Protein AF-A0A7S3AT05-F1 (afdb_monomer)

Mean predicted aligned error: 13.37 Å

Secondary structure (DSSP, 8-state):
---EEEE-GGGB--GGGGGGSSS-B-TTT-TTHHHHHHHHHTTT-EEEEEE-PPPSGGGTSS--TTSHHHHHHHHHHHHHHHHHT--EEEE-STTTTPPPPTT-----TT-EETTEEHHHHHHHHHHHHHHHHHHHHHHHHHHHHHTS-----------------PPPPPP--

Structure (mmCIF, N/CA/C/O backbone):
data_AF-A0A7S3AT05-F1
#
_entry.id   AF-A0A7S3AT05-F1
#
loop_
_atom_site.group_PDB
_atom_site.id
_atom_site.type_symbol
_atom_site.label_atom_id
_atom_site.label_alt_id
_atom_site.label_comp_id
_atom_site.label_asym_id
_atom_site.label_entity_id
_atom_site.label_seq_id
_atom_site.pdbx_PDB_ins_code
_atom_site.Cartn_x
_atom_site.Cartn_y
_atom_site.Cartn_z
_atom_site.occupancy
_atom_site.B_iso_or_equiv
_atom_site.auth_seq_id
_atom_site.auth_comp_id
_atom_site.auth_asym_id
_atom_site.auth_atom_id
_atom_site.pdbx_PDB_model_num
ATOM 1 N N . PRO A 1 1 ? -22.554 -8.452 13.315 1.00 82.62 1 PRO A N 1
ATOM 2 C CA . PRO A 1 1 ? -21.608 -7.548 14.010 1.00 82.62 1 PRO A CA 1
ATOM 3 C C . PRO A 1 1 ? -20.578 -7.074 12.988 1.00 82.62 1 PRO A C 1
ATOM 5 O O . PRO A 1 1 ? -20.297 -7.833 12.065 1.00 82.62 1 PRO A O 1
ATOM 8 N N . LEU A 1 2 ? -20.103 -5.835 13.097 1.00 93.75 2 LEU A N 1
ATOM 9 C CA . LEU A 1 2 ? -19.055 -5.305 12.226 1.00 93.75 2 LEU A CA 1
ATOM 10 C C . LEU A 1 2 ? -17.743 -5.331 13.007 1.00 93.75 2 LEU A C 1
ATOM 12 O O . LEU A 1 2 ? -17.698 -4.758 14.089 1.00 93.75 2 LEU A O 1
ATOM 16 N N . ASP A 1 3 ? -16.712 -5.968 12.457 1.00 96.44 3 ASP A N 1
ATOM 17 C CA . ASP A 1 3 ? -15.386 -6.066 13.092 1.00 96.44 3 ASP A CA 1
ATOM 18 C C . ASP A 1 3 ? -14.322 -5.236 12.361 1.00 96.44 3 ASP A C 1
ATOM 20 O O . ASP A 1 3 ? -13.256 -4.947 12.908 1.00 96.44 3 ASP A O 1
ATOM 24 N N . VAL A 1 4 ? -14.596 -4.888 11.100 1.00 97.31 4 VAL A N 1
ATOM 25 C CA . VAL A 1 4 ? -13.668 -4.200 10.204 1.00 97.31 4 VAL A CA 1
ATOM 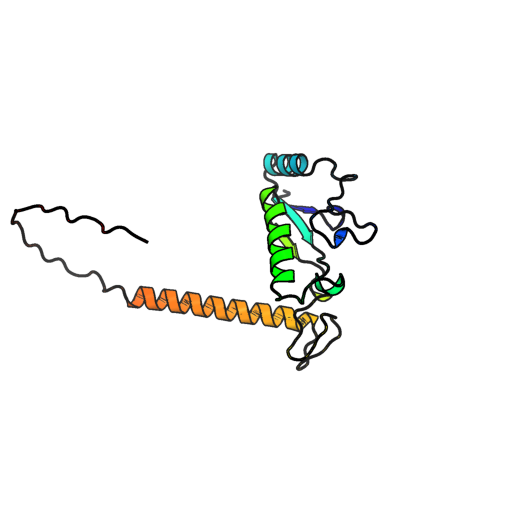26 C C . VAL A 1 4 ? -14.412 -3.120 9.433 1.00 97.31 4 VAL A C 1
ATOM 28 O O . VAL A 1 4 ? -15.390 -3.408 8.747 1.00 97.31 4 VAL A O 1
ATOM 31 N N . TRP A 1 5 ? -13.920 -1.888 9.506 1.00 95.88 5 TRP A N 1
ATOM 32 C CA . TRP A 1 5 ? -14.357 -0.781 8.665 1.00 95.88 5 TRP A CA 1
ATOM 33 C C . TRP A 1 5 ? -13.289 -0.493 7.610 1.00 95.88 5 TRP A C 1
ATOM 35 O O . TRP A 1 5 ? -12.228 0.033 7.933 1.00 95.88 5 TRP A O 1
ATOM 45 N N . GLY A 1 6 ? -13.554 -0.821 6.349 1.00 94.19 6 GLY A N 1
ATOM 46 C CA . GLY A 1 6 ? -12.651 -0.499 5.243 1.00 94.19 6 GLY A CA 1
ATOM 47 C C . GLY A 1 6 ? -12.871 0.915 4.714 1.00 94.19 6 GLY A C 1
ATOM 48 O O . GLY A 1 6 ? -14.019 1.332 4.544 1.00 94.19 6 GLY A O 1
ATOM 49 N N . LEU A 1 7 ? -11.792 1.641 4.420 1.00 94.19 7 LEU A N 1
ATOM 50 C CA . LEU A 1 7 ? -11.853 2.829 3.570 1.00 94.19 7 LEU A CA 1
ATOM 51 C C . LEU A 1 7 ? -11.249 2.526 2.207 1.00 94.19 7 LEU A C 1
ATOM 53 O O . LEU A 1 7 ? -10.087 2.143 2.104 1.00 94.19 7 LEU A O 1
ATOM 57 N N . ASP A 1 8 ? -12.043 2.747 1.167 1.00 92.69 8 ASP A N 1
ATOM 58 C CA . ASP A 1 8 ? -11.556 2.745 -0.207 1.00 92.69 8 ASP A CA 1
ATOM 59 C C . ASP A 1 8 ? -10.711 4.007 -0.495 1.00 92.69 8 ASP A C 1
ATOM 61 O O . ASP A 1 8 ? -10.486 4.833 0.392 1.00 92.69 8 ASP A O 1
ATOM 65 N N . MET A 1 9 ? -10.271 4.188 -1.738 1.00 90.56 9 MET A N 1
ATOM 66 C CA . MET A 1 9 ? -9.290 5.180 -2.203 1.00 90.56 9 MET A CA 1
ATOM 67 C C . MET A 1 9 ? -9.447 6.623 -1.696 1.00 90.56 9 MET A C 1
ATOM 69 O O . MET A 1 9 ? -8.460 7.351 -1.597 1.00 90.56 9 MET A O 1
ATOM 73 N N . ASN A 1 10 ? -10.657 7.041 -1.323 1.00 92.31 10 ASN A N 1
ATOM 74 C CA . ASN A 1 10 ? -10.952 8.405 -0.879 1.00 92.31 10 ASN A CA 1
ATOM 75 C C . ASN A 1 10 ? -10.362 8.776 0.494 1.00 92.31 10 ASN A C 1
ATOM 77 O O . ASN A 1 10 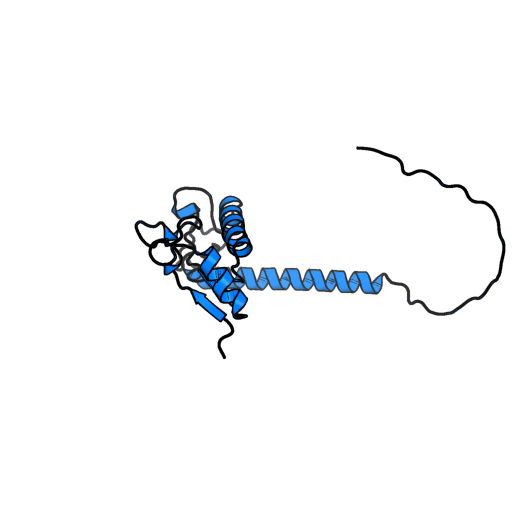? -10.526 9.917 0.929 1.00 92.31 10 ASN A O 1
ATOM 81 N N . TRP A 1 11 ? -9.678 7.856 1.180 1.00 93.50 11 TRP A N 1
ATOM 82 C CA . TRP A 1 11 ? -8.843 8.200 2.334 1.00 93.50 11 TRP A CA 1
ATOM 83 C C . TRP A 1 11 ? -7.662 9.112 1.927 1.00 93.50 11 TRP A C 1
ATOM 85 O O . TRP A 1 11 ? -7.220 9.939 2.730 1.00 93.50 11 TRP A O 1
ATOM 95 N N . ARG A 1 12 ? -7.223 9.040 0.659 1.00 93.31 12 ARG A N 1
ATOM 96 C CA . ARG A 1 12 ? -6.309 9.993 0.006 1.00 93.31 12 ARG A CA 1
ATOM 97 C C . ARG A 1 12 ? -7.052 10.982 -0.877 1.00 93.31 12 ARG A C 1
ATOM 99 O O . ARG A 1 12 ? -8.173 10.739 -1.328 1.00 93.31 12 ARG A O 1
ATOM 106 N N . ASN A 1 13 ? -6.407 12.111 -1.145 1.00 94.38 13 ASN A N 1
ATOM 107 C CA . ASN A 1 13 ? -6.873 13.014 -2.182 1.00 94.38 13 ASN A CA 1
ATOM 108 C C . ASN A 1 13 ? -6.591 12.408 -3.563 1.00 94.38 13 ASN A C 1
ATOM 110 O O . ASN A 1 13 ? -5.441 12.240 -3.943 1.00 94.38 13 ASN A O 1
ATOM 114 N N . THR A 1 14 ? -7.638 12.112 -4.328 1.00 91.56 14 THR A N 1
ATOM 115 C CA . THR A 1 14 ? -7.541 11.541 -5.684 1.00 91.56 14 THR A CA 1
ATOM 116 C C . THR A 1 14 ? -7.403 12.599 -6.782 1.00 91.56 14 THR A C 1
ATOM 118 O O . THR A 1 14 ? -7.320 12.284 -7.969 1.00 91.56 14 THR A O 1
ATOM 121 N N . SER A 1 15 ? -7.350 13.877 -6.406 1.00 92.69 15 SER A N 1
ATOM 122 C CA . SER A 1 15 ? -7.167 14.982 -7.345 1.00 92.69 15 SER A CA 1
ATOM 123 C C . SER A 1 15 ? -5.705 15.115 -7.760 1.00 92.69 15 SER A C 1
ATOM 125 O O . SER A 1 15 ? -4.800 14.991 -6.939 1.00 92.69 15 SER A O 1
ATOM 127 N N . ALA A 1 16 ? -5.474 15.425 -9.039 1.00 91.00 16 ALA A N 1
ATOM 128 C CA . ALA A 1 16 ? -4.148 15.740 -9.583 1.00 91.00 16 ALA A CA 1
ATOM 129 C C . ALA A 1 16 ? -3.060 14.675 -9.305 1.00 91.00 16 ALA A C 1
ATOM 131 O O . ALA A 1 16 ? -1.875 14.998 -9.253 1.00 91.00 16 ALA A O 1
ATOM 132 N N . GLY A 1 17 ? -3.448 13.403 -9.142 1.00 88.38 17 GLY A N 1
ATOM 133 C CA . GLY A 1 17 ? -2.517 12.299 -8.892 1.00 88.38 17 GLY A CA 1
ATOM 134 C C . GLY A 1 17 ? -1.880 12.310 -7.499 1.00 88.38 17 GLY A C 1
ATOM 135 O O . GLY A 1 17 ? -0.812 11.726 -7.320 1.00 88.38 17 GLY A O 1
ATOM 136 N N . GLN A 1 18 ? -2.486 12.989 -6.523 1.00 91.69 18 GLN A N 1
ATOM 137 C CA . GLN A 1 18 ? -2.001 13.006 -5.140 1.00 91.69 18 GLN A CA 1
ATOM 138 C C . GLN A 1 18 ? -2.165 11.654 -4.427 1.00 91.69 18 GLN A C 1
ATOM 140 O O . GLN A 1 18 ? -1.371 11.319 -3.553 1.00 91.69 18 GLN A O 1
ATOM 145 N N . ASP A 1 19 ? -3.115 10.830 -4.860 1.00 90.12 19 ASP A N 1
ATOM 146 C CA . ASP A 1 19 ? -3.371 9.466 -4.385 1.00 90.12 19 ASP A CA 1
ATOM 147 C C . ASP A 1 19 ? -2.212 8.502 -4.642 1.00 90.12 19 ASP A C 1
ATOM 149 O O . ASP A 1 19 ? -2.150 7.414 -4.072 1.00 90.12 19 ASP A O 1
ATOM 153 N N . ARG A 1 20 ? -1.255 8.929 -5.463 1.00 88.88 20 ARG A N 1
ATOM 154 C CA . ARG A 1 20 ? 0.003 8.232 -5.699 1.00 88.88 20 ARG A CA 1
ATOM 155 C C . ARG A 1 20 ? 0.907 8.280 -4.464 1.00 88.88 20 ARG A C 1
ATOM 157 O O . ARG A 1 20 ? 1.788 7.440 -4.342 1.00 88.88 20 ARG A O 1
ATOM 164 N N . PHE A 1 21 ? 0.721 9.216 -3.538 1.00 90.44 21 PHE A N 1
ATOM 165 C CA . PHE A 1 21 ? 1.584 9.391 -2.368 1.00 90.44 21 PHE A CA 1
ATOM 166 C C . PHE A 1 21 ? 0.854 9.069 -1.058 1.00 90.44 21 PHE A C 1
ATOM 168 O O . PHE A 1 21 ? -0.374 9.074 -0.990 1.00 90.44 21 PHE A O 1
ATOM 175 N N . TYR A 1 22 ? 1.614 8.769 -0.003 1.00 92.44 22 TYR A N 1
ATOM 176 C CA . TYR A 1 22 ? 1.059 8.468 1.323 1.00 92.44 22 TYR A CA 1
ATOM 177 C C . TYR A 1 22 ? 0.835 9.728 2.182 1.00 92.44 22 TYR A C 1
ATOM 179 O O . TYR A 1 22 ? 0.137 9.649 3.190 1.00 92.44 22 TYR A O 1
ATOM 187 N N . ASP A 1 23 ? 1.362 10.885 1.774 1.00 93.50 23 ASP A N 1
ATOM 188 C CA . ASP A 1 23 ? 1.370 12.161 2.508 1.00 93.50 23 ASP A CA 1
ATOM 189 C C . ASP A 1 23 ? 0.268 13.146 2.064 1.00 93.50 23 ASP A C 1
ATOM 191 O O . ASP A 1 23 ? 0.242 14.309 2.476 1.00 93.50 23 ASP A O 1
ATOM 195 N N . HIS A 1 24 ? -0.693 12.679 1.263 1.00 94.69 24 HIS A N 1
ATOM 196 C CA . HIS A 1 24 ? -1.838 13.467 0.798 1.00 94.69 24 HIS A CA 1
ATOM 197 C C . HIS A 1 24 ? -3.182 12.877 1.255 1.00 94.69 24 HIS A C 1
ATOM 199 O O . HIS A 1 24 ? -4.000 12.461 0.425 1.00 94.69 24 HIS A O 1
ATOM 205 N N . PRO A 1 25 ? -3.453 12.824 2.574 1.00 94.94 25 PRO A N 1
ATOM 206 C CA . PRO A 1 25 ? -4.755 12.394 3.061 1.00 94.94 25 PRO A CA 1
ATOM 207 C C . PRO A 1 25 ? -5.855 13.356 2.602 1.00 94.94 25 PRO A C 1
ATOM 209 O O . PRO A 1 25 ? -5.643 14.564 2.468 1.00 94.94 25 PRO A O 1
ATOM 212 N N . ASN A 1 26 ? -7.062 12.833 2.403 1.00 96.06 26 ASN A N 1
ATOM 213 C CA . ASN A 1 26 ? -8.210 13.655 2.041 1.00 96.06 26 ASN A CA 1
ATOM 214 C C . ASN A 1 26 ? -8.749 14.409 3.263 1.00 96.06 26 ASN A C 1
ATOM 216 O O . ASN A 1 26 ? -9.669 13.950 3.939 1.00 96.06 26 ASN A O 1
ATOM 220 N N . THR A 1 27 ? -8.194 15.584 3.549 1.00 96.19 27 THR A N 1
ATOM 221 C CA . THR A 1 27 ? -8.584 16.395 4.714 1.00 96.19 27 THR A CA 1
ATOM 222 C C . THR A 1 27 ? -9.959 17.049 4.580 1.00 96.19 27 THR A C 1
ATOM 224 O O . THR A 1 27 ? -10.525 17.473 5.585 1.00 96.19 27 THR A O 1
ATOM 227 N N . ALA A 1 28 ? -10.544 17.093 3.379 1.00 96.00 28 ALA A N 1
ATOM 228 C CA . ALA A 1 28 ? -11.918 17.553 3.194 1.00 96.00 28 ALA A CA 1
ATOM 229 C C . ALA A 1 28 ? -12.936 16.526 3.721 1.00 96.00 28 ALA A C 1
ATOM 231 O O . ALA A 1 28 ? -13.927 16.904 4.344 1.00 96.00 28 ALA A O 1
ATOM 232 N N . LEU A 1 29 ? -12.678 15.230 3.505 1.00 95.12 29 LEU A N 1
ATOM 233 C CA . LEU A 1 29 ? -13.523 14.138 4.007 1.00 95.12 29 LEU A CA 1
ATOM 234 C C . LEU A 1 29 ? -13.135 13.705 5.426 1.00 95.12 29 LEU A C 1
ATOM 236 O O . LEU A 1 29 ? -13.997 13.399 6.248 1.00 95.12 29 LEU A O 1
ATOM 240 N N . PHE A 1 30 ? -11.835 13.709 5.719 1.00 95.38 30 PHE A N 1
ATOM 241 C CA . PHE A 1 30 ? -11.250 13.293 6.990 1.00 95.38 30 PHE A CA 1
ATOM 242 C C . PHE A 1 30 ? -10.408 14.430 7.582 1.00 95.38 30 PHE A C 1
ATOM 244 O O . PHE A 1 30 ? -9.179 14.340 7.622 1.00 95.38 30 PHE A O 1
ATOM 251 N N . PRO A 1 31 ? -11.041 15.503 8.091 1.00 96.06 31 PRO A N 1
ATOM 252 C CA . PRO A 1 31 ? -10.324 16.670 8.616 1.00 96.06 31 PRO A CA 1
ATOM 253 C C . PRO A 1 31 ? -9.427 16.346 9.816 1.00 96.06 31 PRO A C 1
ATOM 255 O O . PRO A 1 31 ? -8.516 17.104 10.133 1.00 96.06 31 PRO A O 1
ATOM 258 N N . ASN A 1 32 ? -9.672 15.222 10.496 1.00 96.19 32 ASN A N 1
ATOM 259 C CA . ASN A 1 32 ? -8.811 14.717 11.556 1.00 96.19 32 ASN A CA 1
ATOM 260 C C . ASN A 1 32 ? -8.828 13.180 11.574 1.00 96.19 32 ASN A C 1
ATOM 262 O O . ASN A 1 32 ? -9.671 12.565 12.233 1.00 96.19 32 ASN A O 1
ATOM 266 N N . MET A 1 33 ? -7.895 12.559 10.847 1.00 94.75 33 MET A N 1
ATOM 267 C CA . MET A 1 33 ? -7.781 11.096 10.795 1.00 94.75 33 MET A CA 1
ATOM 268 C C . MET A 1 33 ? -7.422 10.466 12.142 1.00 94.75 33 MET A C 1
ATOM 270 O O . MET A 1 33 ? -7.973 9.423 12.474 1.00 94.75 33 MET A O 1
ATOM 274 N N . SER A 1 34 ? -6.579 11.100 12.961 1.00 94.56 34 SER A N 1
ATOM 275 C CA . SER A 1 34 ? -6.229 10.568 14.287 1.00 94.56 34 SER A CA 1
ATOM 276 C C . SER A 1 34 ? -7.461 10.432 15.186 1.00 94.56 34 SER A C 1
ATOM 278 O O . SER A 1 34 ? -7.640 9.425 15.868 1.00 94.56 34 SER A O 1
ATOM 280 N N . ARG A 1 35 ? -8.371 11.414 15.142 1.00 96.62 35 ARG A N 1
ATOM 281 C CA . ARG A 1 35 ? -9.653 11.337 15.855 1.00 96.62 35 ARG A CA 1
ATOM 282 C C . ARG A 1 35 ? -10.546 10.223 15.304 1.00 96.62 35 ARG A C 1
ATOM 284 O O . ARG A 1 35 ? -11.262 9.593 16.080 1.00 96.62 35 ARG A O 1
ATOM 291 N N . TRP A 1 36 ? -10.525 9.991 13.994 1.00 96.44 36 TRP A N 1
ATOM 292 C CA . TRP A 1 36 ? -11.279 8.907 13.365 1.00 96.44 36 TRP A CA 1
ATOM 293 C C . TRP A 1 36 ? -10.746 7.522 13.769 1.00 96.44 36 TRP A C 1
ATOM 295 O O . TRP A 1 36 ? -11.539 6.680 14.189 1.00 96.44 36 TRP A O 1
ATOM 305 N N . PHE A 1 37 ? -9.424 7.315 13.780 1.00 97.25 37 PHE A N 1
ATOM 306 C CA . PHE A 1 37 ? -8.815 6.083 14.297 1.00 97.25 37 PHE A CA 1
ATOM 307 C C . PHE A 1 37 ? -9.188 5.835 15.763 1.00 97.25 37 PHE A C 1
ATOM 309 O O . PHE A 1 37 ? -9.679 4.760 16.104 1.00 97.25 37 PHE A O 1
ATOM 316 N N . ALA A 1 38 ? -9.070 6.853 16.623 1.00 97.12 38 ALA A N 1
ATOM 317 C CA . ALA A 1 38 ? -9.475 6.736 18.024 1.00 97.12 38 ALA A CA 1
ATOM 318 C C . ALA A 1 38 ? -10.968 6.382 18.175 1.00 97.12 38 ALA A C 1
ATOM 320 O O . ALA A 1 38 ? -11.355 5.620 19.062 1.00 97.12 38 ALA A O 1
ATOM 321 N N . TRP A 1 39 ? -11.832 6.912 17.303 1.00 97.25 39 TRP A N 1
ATOM 322 C CA . TRP A 1 39 ? -13.262 6.596 17.309 1.00 97.25 39 TRP A CA 1
ATOM 323 C C . TRP A 1 39 ? -13.548 5.122 16.988 1.00 97.25 39 TRP A C 1
ATOM 325 O O . TRP A 1 39 ? -14.436 4.542 17.624 1.00 97.25 39 TRP A O 1
ATOM 335 N N . LEU A 1 40 ? -12.805 4.536 16.041 1.00 97.25 40 LEU A N 1
ATOM 336 C CA . LEU A 1 40 ? -12.892 3.120 15.670 1.00 97.25 40 LEU A CA 1
ATOM 337 C C . LEU A 1 40 ? -12.393 2.215 16.798 1.00 97.25 40 LEU A C 1
ATOM 339 O O . LEU A 1 40 ? -13.107 1.306 17.222 1.00 97.25 40 LEU A O 1
ATOM 343 N N . GLN A 1 41 ? -11.213 2.517 17.341 1.00 95.50 41 GLN A N 1
ATOM 344 C CA . GLN A 1 41 ? -10.596 1.745 18.422 1.00 95.50 41 GLN A CA 1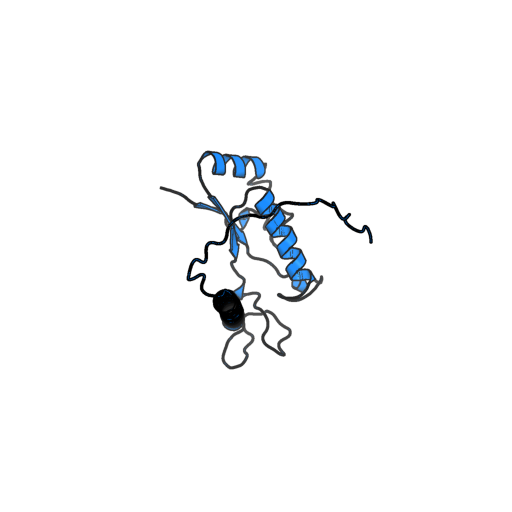
ATOM 345 C C . GLN A 1 41 ? -11.481 1.717 19.677 1.00 95.50 41 GLN A C 1
ATOM 347 O O . GLN A 1 41 ? -11.702 0.655 20.258 1.00 95.50 41 GLN A O 1
ATOM 352 N N . ASN A 1 42 ? -12.103 2.849 20.030 1.00 97.62 42 ASN A N 1
ATOM 353 C CA . ASN A 1 42 ? -13.072 2.937 21.133 1.00 97.62 42 ASN A CA 1
ATOM 354 C C . ASN A 1 42 ? -14.334 2.077 20.930 1.00 97.62 42 ASN A C 1
ATOM 356 O O . ASN A 1 42 ? -15.117 1.903 21.862 1.00 97.62 42 ASN A O 1
ATOM 360 N N . ARG A 1 43 ? -14.563 1.568 19.716 1.00 97.06 43 ARG A N 1
ATOM 361 C CA . ARG A 1 43 ? -15.667 0.664 19.358 1.00 97.06 43 ARG A CA 1
ATOM 362 C C . ARG A 1 43 ? -15.199 -0.756 19.074 1.00 97.06 43 ARG A C 1
ATOM 364 O O . ARG A 1 43 ? -15.990 -1.554 18.584 1.00 97.06 43 ARG A O 1
ATOM 371 N N . SER A 1 44 ? -13.932 -1.058 19.358 1.00 96.44 44 SER A N 1
ATOM 372 C CA . SER A 1 44 ? -13.316 -2.346 19.037 1.00 96.44 44 SER A CA 1
ATOM 373 C C . SER A 1 44 ? -13.409 -2.695 17.544 1.00 96.44 44 SER A C 1
ATOM 375 O O . SER A 1 44 ? -13.465 -3.867 17.182 1.00 96.44 44 SER A O 1
ATOM 377 N N . LEU A 1 45 ? -13.429 -1.675 16.679 1.00 97.88 45 LEU A N 1
ATOM 378 C CA . LEU A 1 45 ? -13.377 -1.836 15.231 1.00 97.88 45 LEU A CA 1
ATOM 379 C C . LEU A 1 45 ? -11.931 -1.767 14.764 1.00 97.88 45 LEU A C 1
ATOM 381 O O . LEU A 1 45 ? -11.186 -0.882 15.185 1.00 97.88 45 LEU A O 1
ATOM 385 N N . ARG A 1 46 ? -11.578 -2.662 13.844 1.00 97.62 46 ARG A N 1
ATOM 386 C CA . ARG A 1 46 ? -10.339 -2.569 13.075 1.00 97.62 46 ARG A CA 1
ATOM 387 C C . ARG A 1 46 ? -10.585 -1.858 11.755 1.00 97.62 46 ARG A C 1
ATOM 389 O O . ARG A 1 46 ? -11.724 -1.775 11.290 1.00 97.62 46 ARG A O 1
ATOM 396 N N . THR A 1 47 ? -9.532 -1.381 11.115 1.00 97.25 47 THR A N 1
ATOM 397 C CA . THR A 1 47 ? -9.642 -0.724 9.818 1.00 97.25 47 THR A CA 1
ATOM 398 C C . THR A 1 47 ? -8.484 -1.029 8.889 1.00 97.25 47 THR A C 1
ATOM 400 O O . THR A 1 47 ? -7.377 -1.364 9.311 1.00 97.25 47 THR A O 1
ATOM 403 N N . TYR A 1 48 ? -8.781 -0.903 7.600 1.00 95.69 48 TYR A N 1
ATOM 404 C CA . TYR A 1 48 ? -7.798 -0.913 6.542 1.00 95.69 48 TYR A CA 1
ATOM 405 C C . TYR A 1 48 ? -8.065 0.197 5.542 1.00 95.69 48 TYR A C 1
ATOM 407 O O . TYR A 1 48 ? -9.198 0.655 5.357 1.00 95.69 48 TYR A O 1
ATOM 415 N N . PHE A 1 49 ? -7.000 0.566 4.850 1.00 94.50 49 PHE A N 1
ATOM 416 C CA . PHE A 1 49 ? -7.027 1.434 3.693 1.00 94.50 49 PHE A CA 1
ATOM 417 C C . PHE A 1 49 ? -6.861 0.581 2.449 1.00 94.50 49 PHE A C 1
ATOM 419 O O . PHE A 1 49 ? -5.982 -0.285 2.407 1.00 94.50 49 PHE A O 1
ATOM 426 N N . ASN A 1 50 ? -7.720 0.813 1.459 1.00 91.81 50 ASN A N 1
ATOM 427 C CA . ASN A 1 50 ? -7.475 0.323 0.119 1.00 91.81 50 ASN A CA 1
ATOM 428 C C . ASN A 1 50 ? -6.295 1.098 -0.463 1.00 91.81 50 ASN A C 1
ATOM 430 O O . ASN A 1 50 ? -6.324 2.330 -0.548 1.00 91.81 50 ASN A O 1
ATOM 434 N N . ASP A 1 51 ? -5.242 0.379 -0.815 1.00 86.69 51 ASP A N 1
ATOM 435 C CA . ASP A 1 51 ? -4.048 0.936 -1.407 1.00 86.69 51 ASP A CA 1
ATOM 436 C C . ASP A 1 51 ? -3.999 0.563 -2.885 1.00 86.69 51 ASP A C 1
ATOM 438 O O . ASP A 1 51 ? -3.795 -0.603 -3.208 1.00 86.69 51 ASP A O 1
ATOM 442 N N . HIS A 1 52 ? -4.168 1.554 -3.772 1.00 84.62 52 HIS A N 1
ATOM 443 C CA . HIS A 1 52 ? -3.818 1.463 -5.196 1.00 84.62 52 HIS A CA 1
ATOM 444 C C . HIS A 1 52 ? -2.470 2.131 -5.392 1.00 84.62 52 HIS A C 1
ATOM 446 O O . HIS A 1 52 ? -2.392 3.317 -5.735 1.00 84.62 52 HIS A O 1
ATOM 452 N N . PRO A 1 53 ? -1.376 1.432 -5.112 1.00 70.94 53 PRO A N 1
ATOM 453 C CA . PRO A 1 53 ? -0.112 2.101 -5.102 1.00 70.94 53 PRO A CA 1
ATOM 454 C C . PRO A 1 53 ? 0.336 2.385 -6.523 1.00 70.94 53 PRO A C 1
ATOM 456 O O . PRO A 1 53 ? 0.561 1.492 -7.342 1.00 70.94 53 PRO A O 1
ATOM 459 N N . PHE A 1 54 ? 0.540 3.659 -6.789 1.00 81.44 54 PHE A N 1
ATOM 460 C CA . PHE A 1 54 ? 1.240 4.056 -7.986 1.00 81.44 54 PHE A CA 1
ATOM 461 C C . PHE A 1 54 ? 2.726 3.784 -7.788 1.00 81.44 54 PHE A C 1
ATOM 463 O O . PHE A 1 54 ? 3.258 4.100 -6.726 1.00 81.44 54 PHE A O 1
ATOM 470 N N . PRO A 1 55 ? 3.439 3.234 -8.763 1.00 80.50 55 PRO A N 1
ATOM 471 C CA . PRO A 1 55 ? 4.845 2.946 -8.557 1.00 80.50 55 PRO A CA 1
ATOM 472 C C . PRO A 1 55 ? 5.698 4.201 -8.551 1.00 80.50 55 PRO A C 1
ATOM 474 O O . PRO A 1 55 ? 5.372 5.193 -9.211 1.00 80.50 55 PRO A O 1
ATOM 477 N N . VAL A 1 56 ? 6.801 4.150 -7.815 1.00 85.06 56 VAL A N 1
ATOM 478 C CA . VAL A 1 56 ? 7.788 5.225 -7.751 1.00 85.06 56 VAL A CA 1
ATOM 479 C C . VAL A 1 56 ? 8.340 5.482 -9.158 1.00 85.06 56 VAL A C 1
ATOM 481 O O . VAL A 1 56 ? 8.220 6.609 -9.641 1.00 85.06 56 VAL A O 1
ATOM 484 N N . ALA A 1 57 ? 8.741 4.433 -9.894 1.00 79.38 57 ALA A N 1
ATOM 485 C CA . ALA A 1 57 ? 9.247 4.540 -11.271 1.00 79.38 57 ALA A CA 1
ATOM 486 C C . ALA A 1 57 ? 8.345 5.338 -12.238 1.00 79.38 57 ALA A C 1
ATOM 488 O O . ALA A 1 57 ? 8.844 6.084 -13.079 1.00 79.38 57 ALA A O 1
ATOM 489 N N . SER A 1 58 ? 7.014 5.242 -12.125 1.00 78.44 58 SER A N 1
ATOM 490 C CA . SER A 1 58 ? 6.090 5.982 -13.008 1.00 78.44 58 SER A CA 1
ATOM 491 C C . SER A 1 58 ? 5.937 7.465 -12.645 1.00 78.44 58 SER A C 1
ATOM 493 O O . SER A 1 58 ? 5.143 8.174 -13.262 1.00 78.44 58 SER A O 1
ATOM 495 N N . ARG A 1 59 ? 6.691 7.951 -11.656 1.00 77.12 59 ARG A N 1
ATOM 496 C CA . ARG A 1 59 ? 6.769 9.363 -11.250 1.00 77.12 59 ARG A CA 1
ATOM 497 C C . ARG A 1 59 ? 8.063 10.027 -11.727 1.00 77.12 59 ARG A C 1
ATOM 499 O O . ARG A 1 59 ? 8.393 11.104 -11.242 1.00 77.12 59 ARG A O 1
ATOM 506 N N . ASN A 1 60 ? 8.800 9.389 -12.642 1.00 71.19 60 ASN A N 1
ATOM 507 C CA . ASN A 1 60 ? 10.151 9.792 -13.058 1.00 71.19 60 ASN A CA 1
ATOM 508 C C . ASN A 1 60 ? 11.145 9.889 -11.885 1.00 71.19 60 ASN A C 1
ATOM 510 O O . ASN A 1 60 ? 12.115 10.640 -11.942 1.00 71.19 60 ASN A O 1
ATOM 514 N N . ALA A 1 61 ? 10.897 9.133 -10.818 1.00 60.62 61 ALA A N 1
ATOM 515 C CA . ALA A 1 61 ? 11.746 9.042 -9.643 1.00 60.62 61 ALA A CA 1
ATOM 516 C C . ALA A 1 61 ? 11.917 7.553 -9.312 1.00 60.62 61 ALA A C 1
ATOM 518 O O . ALA A 1 61 ? 10.942 6.823 -9.339 1.00 60.62 61 ALA A O 1
ATOM 519 N N . GLY A 1 62 ? 13.131 7.086 -9.022 1.00 70.44 62 GLY A N 1
ATOM 520 C CA . GLY A 1 62 ? 13.394 5.741 -8.482 1.00 70.44 62 GLY A CA 1
ATOM 521 C C . GLY A 1 62 ? 13.164 4.542 -9.419 1.00 70.44 62 GLY A C 1
ATOM 522 O O . GLY A 1 62 ? 13.318 4.650 -10.635 1.00 70.44 62 GLY A O 1
ATOM 523 N N . GLY A 1 63 ? 12.894 3.371 -8.824 1.00 72.50 63 GLY A N 1
ATOM 524 C CA . GLY A 1 63 ? 12.976 2.061 -9.482 1.00 72.50 63 GLY A CA 1
ATOM 525 C C . GLY A 1 63 ? 11.704 1.204 -9.411 1.00 72.50 63 GLY A C 1
ATOM 526 O O . GLY A 1 63 ? 10.641 1.647 -8.979 1.00 72.50 63 GLY A O 1
ATOM 527 N N . LEU A 1 64 ? 11.813 -0.021 -9.937 1.00 77.38 64 LEU A N 1
ATOM 528 C CA . LEU A 1 64 ? 10.731 -1.011 -10.045 1.00 77.38 64 LEU A CA 1
ATOM 529 C C . LEU A 1 64 ? 10.360 -1.626 -8.677 1.00 77.38 64 LEU A C 1
ATOM 531 O O . LEU A 1 64 ? 10.979 -1.327 -7.666 1.00 77.38 64 LEU A O 1
ATOM 535 N N . GLN A 1 65 ? 9.380 -2.532 -8.653 1.00 75.62 65 GLN A N 1
ATOM 536 C CA . GLN A 1 65 ? 8.738 -3.149 -7.474 1.00 75.62 65 GLN A CA 1
ATOM 537 C C . GLN A 1 65 ? 9.678 -3.538 -6.327 1.00 75.62 65 GLN A C 1
ATOM 539 O O . GLN A 1 65 ? 9.324 -3.403 -5.159 1.00 75.62 65 GLN A O 1
ATOM 544 N N . THR A 1 66 ? 10.836 -4.101 -6.667 1.00 78.00 66 THR A N 1
ATOM 545 C CA . THR A 1 66 ? 11.803 -4.654 -5.711 1.00 78.00 66 THR A CA 1
ATOM 546 C C . THR A 1 66 ? 13.030 -3.762 -5.539 1.00 78.00 66 THR A C 1
ATOM 548 O O . THR A 1 66 ? 14.012 -4.190 -4.936 1.00 78.00 66 THR A O 1
ATOM 551 N N . SER A 1 67 ? 13.022 -2.555 -6.109 1.00 82.50 67 SER A N 1
ATOM 552 C CA . SER A 1 67 ? 14.111 -1.602 -5.931 1.00 82.50 67 SER A CA 1
ATOM 553 C C . SER A 1 67 ? 14.097 -1.045 -4.508 1.00 82.50 67 SER A C 1
ATOM 555 O O . SER A 1 67 ? 13.056 -1.006 -3.845 1.00 82.50 67 SER A O 1
ATOM 557 N N . ALA A 1 68 ? 15.260 -0.603 -4.030 1.00 88.12 68 ALA A N 1
ATOM 558 C CA . ALA A 1 68 ? 15.379 -0.028 -2.694 1.00 88.12 68 ALA A CA 1
ATOM 559 C C . ALA A 1 68 ? 14.475 1.205 -2.523 1.00 88.12 68 ALA A C 1
ATOM 561 O O . ALA A 1 68 ? 13.907 1.413 -1.455 1.00 88.12 68 ALA A O 1
ATOM 562 N N . GLU A 1 69 ? 14.301 1.990 -3.587 1.00 88.62 69 GLU A N 1
ATOM 563 C CA . GLU A 1 69 ? 13.456 3.182 -3.610 1.00 88.62 69 GLU A CA 1
ATOM 564 C C . GLU A 1 69 ? 11.970 2.839 -3.455 1.00 88.62 69 GLU A C 1
ATOM 566 O O . GLU A 1 69 ? 11.290 3.451 -2.634 1.00 88.62 69 GLU A O 1
ATOM 571 N N . GLU A 1 70 ? 11.462 1.852 -4.200 1.00 86.94 70 GLU A N 1
ATOM 572 C CA . GLU A 1 70 ? 10.061 1.423 -4.095 1.00 86.94 70 GLU A CA 1
ATOM 573 C C . GLU A 1 70 ? 9.779 0.778 -2.730 1.00 86.94 70 GLU A C 1
ATOM 575 O O . GLU A 1 70 ? 8.785 1.108 -2.078 1.00 86.94 70 GLU A O 1
ATOM 580 N N . VAL A 1 71 ? 10.669 -0.109 -2.265 1.00 88.19 71 VAL A N 1
ATOM 581 C CA . VAL A 1 71 ? 10.544 -0.757 -0.950 1.00 88.19 71 VAL A CA 1
ATOM 582 C C . VAL A 1 71 ? 10.575 0.288 0.164 1.00 88.19 71 VAL A C 1
ATOM 584 O O . VAL A 1 71 ? 9.720 0.257 1.047 1.00 88.19 71 VAL A O 1
ATOM 587 N N . GLY A 1 72 ? 11.508 1.240 0.102 1.00 91.12 72 GLY A N 1
ATOM 588 C CA . GLY A 1 72 ? 11.622 2.326 1.073 1.00 91.12 72 GLY A CA 1
ATOM 589 C C . GLY A 1 72 ? 10.385 3.224 1.097 1.00 91.12 72 GLY A C 1
ATOM 590 O O . GLY A 1 72 ? 9.861 3.507 2.173 1.00 91.12 72 GLY A O 1
ATOM 591 N N . PHE A 1 73 ? 9.871 3.612 -0.075 1.00 90.44 73 PHE A N 1
ATOM 592 C CA . PHE A 1 73 ? 8.650 4.413 -0.198 1.00 90.44 73 PHE A CA 1
ATOM 593 C C . PHE A 1 73 ? 7.443 3.731 0.463 1.00 90.44 73 PHE A C 1
ATOM 595 O O . PHE A 1 73 ? 6.730 4.356 1.250 1.00 90.44 73 PHE A O 1
ATOM 602 N N . ARG A 1 74 ? 7.232 2.439 0.183 1.00 89.31 74 ARG A N 1
ATOM 603 C CA . ARG A 1 74 ? 6.117 1.670 0.757 1.00 89.31 74 ARG A CA 1
ATOM 604 C C . ARG A 1 74 ? 6.279 1.436 2.244 1.00 89.31 74 ARG A C 1
ATOM 606 O O . ARG A 1 74 ? 5.322 1.619 2.989 1.00 89.31 74 ARG A O 1
ATOM 613 N N . TRP A 1 75 ? 7.475 1.036 2.667 1.00 91.56 75 TRP A N 1
ATOM 614 C CA . TRP A 1 75 ? 7.768 0.782 4.070 1.00 91.56 75 TRP A CA 1
ATOM 615 C C . TRP A 1 75 ? 7.506 2.025 4.916 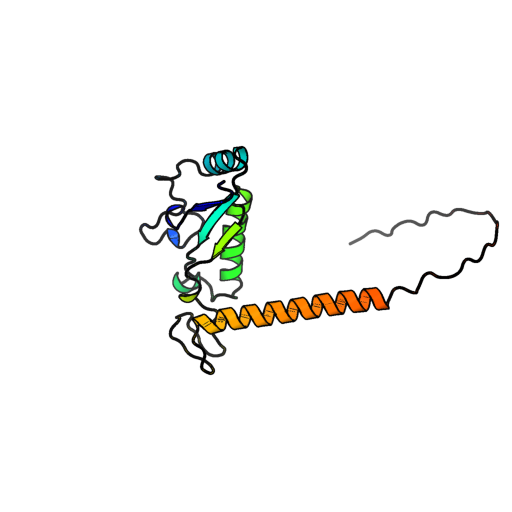1.00 91.56 75 TRP A C 1
ATOM 617 O O . TRP A 1 75 ? 6.777 1.940 5.902 1.00 91.56 75 TRP A O 1
ATOM 627 N N . ALA A 1 76 ? 8.053 3.174 4.507 1.00 94.19 76 ALA A N 1
ATOM 628 C CA . ALA A 1 76 ? 7.890 4.424 5.236 1.00 94.19 76 ALA A CA 1
ATOM 629 C C . ALA A 1 76 ? 6.416 4.845 5.306 1.00 94.19 76 ALA A C 1
ATOM 631 O O . ALA A 1 76 ? 5.899 5.064 6.398 1.00 94.19 76 ALA A O 1
ATOM 632 N N . GLY A 1 77 ? 5.722 4.884 4.163 1.00 93.12 77 GLY A N 1
ATOM 633 C CA . GLY A 1 77 ? 4.330 5.328 4.119 1.00 93.12 77 GLY A CA 1
ATOM 634 C C . GLY A 1 77 ? 3.372 4.412 4.881 1.00 93.12 77 GLY A C 1
ATOM 635 O O . GLY A 1 77 ? 2.570 4.888 5.680 1.00 93.12 77 GLY A O 1
ATOM 636 N N . LEU A 1 78 ? 3.450 3.094 4.677 1.00 92.00 78 LEU A N 1
ATOM 637 C CA . LEU A 1 78 ? 2.553 2.155 5.358 1.00 92.00 78 LEU A CA 1
ATOM 638 C C . LEU A 1 78 ? 2.822 2.106 6.864 1.00 92.00 78 LEU A C 1
ATOM 640 O O . LEU A 1 78 ? 1.868 2.133 7.640 1.00 92.00 78 LEU A O 1
ATOM 644 N N . SER A 1 79 ? 4.092 2.087 7.283 1.00 93.75 79 SER A N 1
ATOM 645 C CA . SER A 1 79 ? 4.435 2.069 8.712 1.00 93.75 79 SER A CA 1
ATOM 646 C C . SER A 1 79 ? 3.956 3.338 9.414 1.00 93.75 79 SER A C 1
ATOM 648 O O . SER A 1 79 ? 3.361 3.245 10.482 1.00 93.75 79 SER A O 1
ATOM 650 N N . GLU A 1 80 ? 4.103 4.507 8.782 1.00 95.62 80 GLU A N 1
ATOM 651 C CA . GLU A 1 80 ? 3.573 5.771 9.306 1.00 95.62 80 GLU A CA 1
ATOM 652 C C . GLU A 1 80 ? 2.051 5.705 9.535 1.00 95.62 80 GLU A C 1
ATOM 654 O O . GLU A 1 80 ? 1.543 6.141 10.571 1.00 95.62 80 GLU A O 1
ATOM 659 N N . TRP A 1 81 ? 1.292 5.142 8.589 1.00 95.38 81 TRP A N 1
ATOM 660 C CA . TRP A 1 81 ? -0.159 4.993 8.741 1.00 95.38 81 TRP A CA 1
ATOM 661 C C . TRP A 1 81 ? -0.545 3.968 9.809 1.00 95.38 81 TRP A C 1
ATOM 663 O O . TRP A 1 81 ? -1.517 4.188 10.538 1.00 95.38 81 TRP A O 1
ATOM 673 N N . MET A 1 82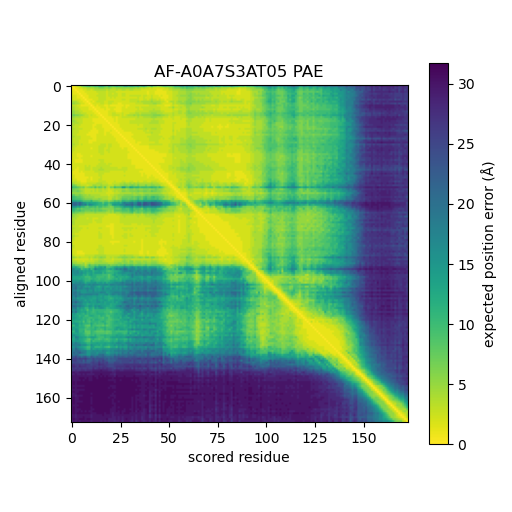 ? 0.223 2.888 9.951 1.00 94.75 82 MET A N 1
ATOM 674 C CA . MET A 1 82 ? 0.038 1.920 11.034 1.00 94.75 82 MET A CA 1
ATOM 675 C C . MET A 1 82 ? 0.296 2.548 12.407 1.00 94.75 82 MET A C 1
ATOM 677 O O . MET A 1 82 ? -0.522 2.390 13.311 1.00 94.75 82 MET A O 1
ATOM 681 N N . GLU A 1 83 ? 1.352 3.351 12.550 1.00 95.88 83 GLU A N 1
ATOM 682 C CA . GLU A 1 83 ? 1.643 4.106 13.780 1.00 95.88 83 GLU A CA 1
ATOM 683 C C . GLU A 1 83 ? 0.512 5.076 14.159 1.00 95.88 83 GLU A C 1
ATOM 685 O O . GLU A 1 83 ? 0.253 5.312 15.341 1.00 95.88 83 GLU A O 1
ATOM 690 N N . ARG A 1 84 ? -0.211 5.611 13.167 1.00 95.06 84 ARG A N 1
ATOM 691 C CA . ARG A 1 84 ? -1.368 6.500 13.375 1.00 95.06 84 ARG A CA 1
ATOM 692 C C . ARG A 1 84 ? -2.649 5.768 13.789 1.00 95.06 84 ARG A C 1
ATOM 694 O O . ARG A 1 84 ? -3.575 6.431 14.260 1.00 95.06 84 ARG A O 1
ATOM 701 N N . GLY A 1 85 ? -2.710 4.444 13.632 1.00 95.62 85 GLY A N 1
ATOM 702 C CA . GLY A 1 85 ? -3.840 3.616 14.061 1.00 95.62 85 GLY A CA 1
ATOM 703 C C . GLY A 1 85 ? -4.467 2.728 12.986 1.00 95.62 85 GLY A C 1
ATOM 704 O O . GLY A 1 85 ? -5.522 2.155 13.254 1.00 95.62 85 GLY A O 1
ATOM 705 N N . LEU A 1 86 ? -3.864 2.613 11.798 1.00 96.69 86 LEU A N 1
ATOM 706 C CA . LEU A 1 86 ? -4.270 1.640 10.781 1.00 96.69 86 LEU A CA 1
ATOM 707 C C . LEU A 1 86 ? -3.883 0.215 11.220 1.00 96.69 86 LEU A C 1
ATOM 709 O O . LEU A 1 86 ? -2.727 -0.029 11.553 1.00 96.69 86 LEU A O 1
ATOM 713 N N . ASP A 1 87 ? -4.813 -0.743 11.187 1.00 96.19 87 ASP A N 1
ATOM 714 C CA . ASP A 1 87 ? -4.523 -2.113 11.640 1.00 96.19 87 ASP A CA 1
ATOM 715 C C . ASP A 1 87 ? -3.829 -2.959 10.567 1.00 96.19 87 ASP A C 1
ATOM 717 O O . ASP A 1 87 ? -2.944 -3.763 10.858 1.00 96.19 87 ASP A O 1
ATOM 721 N N . PHE A 1 88 ? -4.271 -2.821 9.318 1.00 91.44 88 PHE A N 1
ATOM 722 C CA . PHE A 1 88 ? -3.725 -3.521 8.159 1.00 91.44 88 PHE A CA 1
ATOM 723 C C . PHE A 1 88 ? -4.039 -2.743 6.879 1.00 91.44 88 PHE A C 1
ATOM 725 O O . PHE A 1 88 ? -4.809 -1.788 6.890 1.00 91.44 88 PHE A O 1
ATOM 732 N N . TRP A 1 89 ? -3.451 -3.136 5.753 1.00 89.12 89 TRP A N 1
ATOM 733 C CA . TRP A 1 89 ? -3.750 -2.537 4.453 1.00 89.12 89 TRP A CA 1
ATOM 734 C C . TRP A 1 89 ? -4.370 -3.570 3.519 1.00 89.12 89 TRP A C 1
ATOM 736 O O . TRP A 1 89 ? -4.084 -4.767 3.606 1.00 89.12 89 TRP A O 1
ATOM 746 N N . TRP A 1 90 ? -5.211 -3.098 2.604 1.00 89.06 90 TRP A N 1
ATOM 747 C CA . TRP A 1 90 ? -5.640 -3.885 1.460 1.00 89.06 90 TRP A CA 1
ATOM 748 C C . TRP A 1 90 ? -4.821 -3.450 0.256 1.00 89.06 90 TRP A C 1
ATOM 750 O O . TRP A 1 90 ? -4.900 -2.312 -0.186 1.00 89.06 90 TRP A O 1
ATOM 760 N N . PHE A 1 91 ? -3.995 -4.362 -0.240 1.00 81.19 91 PHE A N 1
ATOM 761 C CA . PHE A 1 91 ? -3.231 -4.147 -1.456 1.00 81.19 91 PHE A CA 1
ATOM 762 C C . PHE A 1 91 ? -4.093 -4.472 -2.678 1.00 81.19 91 PHE A C 1
ATOM 764 O O . PHE A 1 91 ? -4.374 -5.644 -2.930 1.00 81.19 91 PHE A O 1
ATOM 771 N N . ASP A 1 92 ? -4.514 -3.452 -3.415 1.00 79.88 92 ASP A N 1
ATOM 772 C CA . ASP A 1 92 ? -5.379 -3.564 -4.591 1.00 79.88 92 ASP A CA 1
ATOM 773 C C . ASP A 1 92 ? -4.687 -2.926 -5.805 1.00 79.88 92 ASP A C 1
ATOM 775 O O . ASP A 1 92 ? -3.718 -2.179 -5.687 1.00 79.88 92 ASP A O 1
ATOM 779 N N . HIS A 1 93 ? -5.119 -3.277 -7.013 1.00 72.38 93 HIS A N 1
ATOM 780 C CA . HIS A 1 93 ? -4.521 -2.779 -8.257 1.00 72.38 93 HIS A CA 1
ATOM 781 C C . HIS A 1 93 ? -3.017 -3.068 -8.456 1.00 72.38 93 HIS A C 1
ATOM 783 O O . HIS A 1 93 ? -2.406 -2.587 -9.410 1.00 72.38 93 HIS A O 1
ATOM 789 N N . ASN A 1 94 ? -2.432 -3.965 -7.657 1.00 61.94 94 ASN A N 1
ATOM 790 C CA . ASN A 1 94 ? -1.065 -4.471 -7.835 1.00 61.94 94 ASN A CA 1
ATOM 791 C C . ASN A 1 94 ? -0.857 -5.244 -9.147 1.00 61.94 94 ASN A C 1
ATOM 793 O O . ASN A 1 94 ? 0.269 -5.443 -9.585 1.00 61.94 94 ASN A O 1
ATOM 797 N N . TRP A 1 95 ? -1.941 -5.675 -9.781 1.00 52.62 95 TRP A N 1
ATOM 798 C CA . TRP A 1 95 ? -1.945 -6.337 -11.072 1.00 52.62 95 TRP A CA 1
ATOM 799 C C . TRP A 1 95 ? -1.488 -5.374 -12.169 1.00 52.62 95 TRP A C 1
ATOM 801 O O . TRP A 1 95 ? -0.599 -5.754 -12.919 1.00 52.62 95 TRP A O 1
ATOM 811 N N . ALA A 1 96 ? -1.946 -4.110 -12.183 1.00 55.47 96 ALA A N 1
ATOM 812 C CA . ALA A 1 96 ? -1.474 -3.058 -13.104 1.00 55.47 96 ALA A CA 1
ATOM 813 C C . ALA A 1 96 ? 0.035 -2.746 -12.981 1.00 55.47 96 ALA A C 1
ATOM 815 O O . ALA A 1 96 ? 0.620 -2.174 -13.902 1.00 55.47 96 ALA A O 1
ATOM 816 N N . PHE A 1 97 ? 0.640 -3.116 -11.845 1.00 62.31 97 PHE A N 1
ATOM 817 C CA . PHE A 1 97 ? 2.036 -2.895 -11.487 1.00 62.31 97 PHE A CA 1
ATOM 818 C C . PHE A 1 97 ? 2.661 -4.187 -10.929 1.00 62.31 97 PHE A C 1
ATOM 820 O O . PHE A 1 97 ? 2.948 -4.313 -9.738 1.00 62.31 97 PHE A O 1
ATOM 827 N N . SER A 1 98 ? 2.922 -5.162 -11.793 1.00 67.94 98 SER A N 1
ATOM 828 C CA . SER A 1 98 ? 3.468 -6.466 -11.397 1.00 67.94 98 SER A CA 1
ATOM 829 C C . SER A 1 98 ? 4.992 -6.488 -11.315 1.00 67.94 98 SER A C 1
ATOM 831 O O . SER A 1 98 ? 5.647 -5.844 -12.140 1.00 67.94 98 SER A O 1
ATOM 833 N N . ILE A 1 99 ? 5.566 -7.306 -10.416 1.00 70.00 99 ILE A N 1
ATOM 834 C CA . ILE A 1 99 ? 6.992 -7.680 -10.501 1.00 70.00 99 ILE A CA 1
ATOM 835 C C . ILE A 1 99 ? 7.251 -8.089 -11.955 1.00 70.00 99 ILE A C 1
ATOM 837 O O . ILE A 1 99 ? 6.525 -8.943 -12.455 1.00 70.00 99 ILE A O 1
ATOM 841 N N . PRO A 1 100 ? 8.185 -7.464 -12.678 1.00 69.44 100 PRO A N 1
ATOM 842 C CA . PRO A 1 100 ? 8.441 -7.885 -14.036 1.00 69.44 100 PRO A CA 1
ATOM 843 C C . PRO A 1 100 ? 9.118 -9.261 -14.039 1.00 69.44 100 PRO A C 1
ATOM 845 O O . PRO A 1 100 ? 9.937 -9.552 -13.159 1.00 69.44 100 PRO A O 1
ATOM 848 N N . PRO A 1 101 ? 8.822 -10.114 -15.025 1.00 68.12 101 PRO A N 1
ATOM 849 C CA . PRO A 1 101 ? 9.599 -11.316 -15.255 1.00 68.12 101 PRO A CA 1
ATOM 850 C C . PRO A 1 101 ? 11.019 -10.972 -15.723 1.00 68.12 101 PRO A C 1
ATOM 852 O O . PRO A 1 101 ? 11.285 -9.841 -16.152 1.00 68.12 101 PRO A O 1
ATOM 855 N N . PRO A 1 102 ? 11.952 -11.941 -15.661 1.00 67.56 102 PRO A N 1
ATOM 856 C CA . PRO A 1 102 ? 13.294 -11.761 -16.189 1.00 67.56 102 PRO A CA 1
ATOM 857 C C . PRO A 1 102 ? 13.259 -11.188 -17.611 1.00 67.56 102 PRO A C 1
ATOM 859 O O . PRO A 1 102 ? 12.499 -11.648 -18.462 1.00 67.56 102 PRO A O 1
ATOM 862 N N . PHE A 1 103 ? 14.107 -10.187 -17.866 1.00 65.69 103 PHE A N 1
ATOM 863 C CA . PHE A 1 103 ? 14.276 -9.528 -19.171 1.00 65.69 103 PHE A CA 1
ATOM 864 C C . PHE A 1 103 ? 13.095 -8.671 -19.661 1.00 65.69 103 PHE A C 1
ATOM 866 O O . PHE A 1 103 ? 13.131 -8.177 -20.788 1.00 65.69 103 PHE A O 1
ATOM 873 N N . VAL A 1 104 ? 12.088 -8.416 -18.822 1.00 68.12 104 VAL A N 1
ATOM 874 C CA . VAL A 1 104 ? 11.012 -7.460 -19.111 1.00 68.12 104 VAL A CA 1
ATOM 875 C C . VAL A 1 104 ? 11.226 -6.203 -18.273 1.00 68.12 104 VAL A C 1
ATOM 877 O O . VAL A 1 104 ? 11.192 -6.245 -17.054 1.00 68.12 104 VAL A O 1
ATOM 880 N N . ASN A 1 105 ? 11.445 -5.052 -18.911 1.00 66.06 105 ASN A N 1
ATOM 881 C CA . ASN A 1 105 ? 11.630 -3.775 -18.206 1.00 66.06 105 ASN A CA 1
ATOM 882 C C . ASN A 1 105 ? 10.333 -2.948 -18.167 1.00 66.06 105 ASN A C 1
ATOM 884 O O . ASN A 1 105 ? 10.327 -1.743 -18.415 1.00 66.06 105 ASN A O 1
ATOM 888 N N . THR A 1 106 ? 9.200 -3.617 -17.949 1.00 64.50 106 THR A N 1
ATOM 889 C CA . THR A 1 106 ? 7.896 -2.969 -17.798 1.00 64.50 106 THR A CA 1
ATOM 890 C C . THR A 1 106 ? 7.027 -3.734 -16.812 1.00 64.50 106 THR A C 1
ATOM 892 O O . THR A 1 106 ? 7.007 -4.962 -16.791 1.00 64.50 106 THR A O 1
ATOM 895 N N . SER A 1 107 ? 6.295 -2.987 -15.998 1.00 63.91 107 SER A N 1
ATOM 896 C CA . SER A 1 107 ? 5.367 -3.486 -14.987 1.00 63.91 107 SER A CA 1
ATOM 897 C C . SER A 1 107 ? 3.922 -3.603 -15.491 1.00 63.91 107 SER A C 1
ATOM 899 O O . SER A 1 107 ? 3.028 -3.890 -14.701 1.00 63.91 107 SER A O 1
ATOM 901 N N . ASN A 1 108 ? 3.683 -3.391 -16.792 1.00 64.69 108 ASN A N 1
ATOM 902 C CA . ASN A 1 108 ? 2.358 -3.491 -17.408 1.00 64.69 108 ASN A CA 1
ATOM 903 C C . ASN A 1 108 ? 1.850 -4.948 -17.398 1.00 64.69 108 ASN A C 1
ATOM 905 O O . ASN A 1 108 ? 2.576 -5.854 -17.805 1.00 64.69 108 ASN A O 1
ATOM 909 N N . THR A 1 109 ? 0.588 -5.159 -17.007 1.00 65.25 109 THR A N 1
ATOM 910 C CA . THR A 1 109 ? -0.120 -6.460 -16.955 1.00 65.25 109 THR A CA 1
ATOM 911 C C . THR A 1 109 ? -0.054 -7.279 -18.232 1.00 65.25 109 THR A C 1
ATOM 913 O O . THR A 1 109 ? -0.158 -8.499 -18.181 1.00 65.25 109 THR A O 1
ATOM 916 N N . SER A 1 110 ? 0.070 -6.619 -19.382 1.00 65.50 110 SER A N 1
ATOM 917 C CA . SER A 1 110 ? -0.016 -7.261 -20.695 1.00 65.50 110 SER A CA 1
ATOM 918 C C . SER A 1 110 ? 1.287 -7.902 -21.179 1.00 65.50 110 SER A C 1
ATOM 920 O O . SER A 1 110 ? 1.266 -8.612 -22.188 1.00 65.50 110 SER A O 1
ATOM 922 N N . ALA A 1 111 ? 2.414 -7.688 -20.491 1.00 66.25 111 ALA A N 1
ATOM 923 C CA . ALA A 1 111 ? 3.649 -8.391 -20.828 1.00 66.25 111 ALA A CA 1
ATOM 924 C C . ALA A 1 111 ? 3.520 -9.888 -20.489 1.00 66.25 111 ALA A C 1
ATOM 926 O O . ALA A 1 111 ? 2.836 -10.259 -19.536 1.00 66.25 111 ALA A O 1
ATOM 927 N N . LYS A 1 112 ? 4.146 -10.746 -21.303 1.00 68.31 112 LYS A N 1
ATOM 928 C CA . LYS A 1 112 ? 4.098 -12.205 -21.150 1.00 68.31 112 LYS A CA 1
ATOM 929 C C . LYS A 1 112 ? 5.497 -12.785 -21.028 1.00 68.31 112 LYS A C 1
ATOM 931 O O . LYS A 1 112 ? 6.386 -12.398 -21.785 1.00 68.31 112 LYS A O 1
ATOM 936 N N . TRP A 1 113 ? 5.660 -13.757 -20.141 1.00 68.38 113 TRP A N 1
ATOM 937 C CA . TRP A 1 113 ? 6.876 -14.550 -20.004 1.00 68.38 113 TRP A CA 1
ATOM 938 C C . TRP A 1 113 ? 6.510 -15.981 -19.619 1.00 68.38 113 TRP A C 1
ATOM 940 O O . TRP A 1 113 ? 5.709 -16.193 -18.715 1.00 68.38 113 TRP A O 1
ATOM 950 N N . ASP A 1 114 ? 7.057 -16.950 -20.353 1.00 73.25 114 ASP A N 1
ATOM 951 C CA . ASP A 1 114 ? 6.807 -18.387 -20.156 1.00 73.25 114 ASP A CA 1
ATOM 952 C C . ASP A 1 114 ? 5.315 -18.764 -20.026 1.00 73.25 114 ASP A C 1
ATOM 954 O O . ASP A 1 114 ? 4.877 -19.478 -19.129 1.00 73.25 114 ASP A O 1
ATOM 958 N N . GLY A 1 115 ? 4.484 -18.203 -20.910 1.00 77.94 115 GLY A N 1
ATOM 959 C CA . GLY A 1 115 ? 3.042 -18.473 -20.945 1.00 77.94 115 GLY A CA 1
ATOM 960 C C . GLY A 1 115 ? 2.213 -17.780 -19.857 1.00 77.94 115 GLY A C 1
ATOM 961 O O . GLY A 1 115 ? 0.986 -17.784 -19.963 1.00 77.94 115 GLY A O 1
ATOM 962 N N . LEU A 1 116 ? 2.842 -17.135 -18.872 1.00 72.62 116 LEU A N 1
ATOM 963 C CA . LEU A 1 116 ? 2.173 -16.312 -17.867 1.00 72.62 116 LEU A CA 1
ATOM 964 C C . LEU A 1 116 ? 2.148 -14.850 -18.304 1.00 72.62 116 LEU A C 1
ATOM 966 O O . LEU A 1 116 ? 3.094 -14.350 -18.916 1.00 72.62 116 LEU A O 1
ATOM 970 N N . ASP A 1 117 ? 1.058 -14.157 -17.986 1.00 74.94 117 ASP A N 1
ATOM 971 C CA . ASP A 1 117 ? 1.068 -12.703 -18.015 1.00 74.94 117 ASP A CA 1
ATOM 972 C C . ASP A 1 117 ? 1.724 -12.142 -16.747 1.00 74.94 117 ASP A C 1
ATOM 974 O O . ASP A 1 117 ? 1.931 -12.822 -15.737 1.00 74.94 117 ASP A O 1
ATOM 978 N N . ASN A 1 118 ? 2.072 -10.869 -16.825 1.00 69.88 118 ASN A N 1
ATOM 979 C CA . ASN A 1 118 ? 2.724 -10.125 -15.765 1.00 69.88 118 ASN A CA 1
ATOM 980 C C . ASN A 1 118 ? 1.901 -10.114 -14.459 1.00 69.88 118 ASN A C 1
ATOM 982 O O . ASN A 1 118 ? 2.464 -10.230 -13.366 1.00 69.88 118 ASN A O 1
ATOM 986 N N . ALA A 1 119 ? 0.567 -10.072 -14.553 1.00 71.25 119 ALA A N 1
ATOM 987 C CA . ALA A 1 119 ? -0.316 -10.123 -13.387 1.00 71.25 119 ALA A CA 1
ATOM 988 C C . ALA A 1 119 ? -0.213 -11.466 -12.636 1.00 71.25 119 ALA A C 1
ATOM 990 O O . ALA A 1 119 ? -0.129 -11.492 -11.403 1.00 71.25 119 ALA A O 1
ATOM 991 N N . ALA A 1 120 ? -0.169 -12.582 -13.367 1.00 74.44 120 ALA A N 1
ATOM 992 C CA . ALA A 1 120 ? 0.009 -13.917 -12.807 1.00 74.44 120 ALA A CA 1
ATOM 993 C C . ALA A 1 120 ? 1.440 -14.141 -12.291 1.00 74.44 120 ALA A C 1
ATOM 995 O O . ALA A 1 120 ? 1.631 -14.761 -11.241 1.00 74.44 120 ALA A O 1
ATOM 996 N N . TRP A 1 121 ? 2.442 -13.592 -12.982 1.00 76.56 121 TRP A N 1
ATOM 997 C CA . TRP A 1 121 ? 3.852 -13.739 -12.627 1.00 76.56 121 TRP A CA 1
ATOM 998 C C . TRP A 1 121 ? 4.174 -13.227 -11.218 1.00 76.56 121 TRP A C 1
ATOM 1000 O O . TRP A 1 121 ? 4.784 -13.945 -10.426 1.00 76.56 121 TRP A O 1
ATOM 1010 N N . GLY A 1 122 ? 3.730 -12.018 -10.856 1.00 72.69 122 GLY A N 1
ATOM 1011 C CA . GLY A 1 122 ? 3.996 -11.468 -9.519 1.00 72.69 122 GLY A CA 1
ATOM 1012 C C . GLY A 1 122 ? 3.439 -12.348 -8.391 1.00 72.69 122 GLY A C 1
ATOM 1013 O O . GLY A 1 122 ? 4.100 -12.559 -7.372 1.00 72.69 122 GLY A O 1
ATOM 1014 N N . SER A 1 123 ? 2.253 -12.924 -8.606 1.00 74.19 123 SER A N 1
ATOM 1015 C CA . SER A 1 123 ? 1.627 -13.859 -7.662 1.00 74.19 123 SER A CA 1
ATOM 1016 C C . SER A 1 123 ? 2.406 -15.173 -7.559 1.00 74.19 123 SER A C 1
ATOM 1018 O O . SER A 1 123 ? 2.573 -15.703 -6.460 1.00 74.19 123 SER A O 1
ATOM 1020 N N . HIS A 1 124 ? 2.930 -15.672 -8.682 1.00 77.56 124 HIS A N 1
ATOM 1021 C CA . HIS A 1 124 ? 3.799 -16.847 -8.712 1.00 77.56 124 HIS A CA 1
ATOM 1022 C C . HIS A 1 124 ? 5.106 -16.607 -7.941 1.00 77.56 124 HIS A C 1
ATOM 1024 O O . HIS A 1 124 ? 5.441 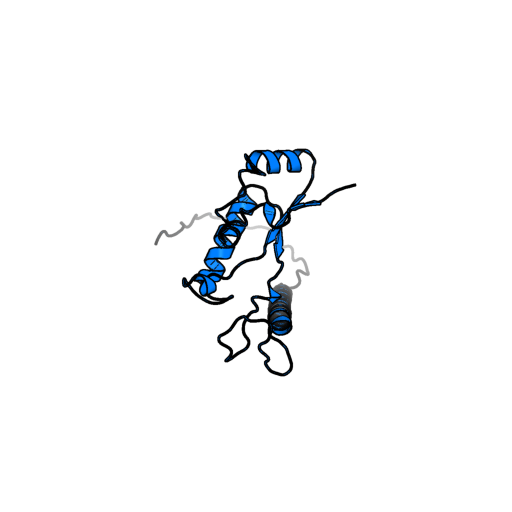-17.392 -7.057 1.00 77.56 124 HIS A O 1
ATOM 1030 N N . VAL A 1 125 ? 5.790 -15.479 -8.173 1.00 78.56 125 VAL A N 1
ATOM 1031 C CA . VAL A 1 125 ? 7.015 -15.112 -7.435 1.00 78.56 125 VAL A CA 1
ATOM 1032 C C . VAL A 1 125 ? 6.761 -15.040 -5.929 1.00 78.56 125 VAL A C 1
ATOM 1034 O O . VAL A 1 125 ? 7.560 -15.561 -5.146 1.00 78.56 125 VAL A O 1
ATOM 1037 N N . TYR A 1 126 ? 5.652 -14.427 -5.502 1.00 74.75 126 TYR A N 1
ATOM 1038 C CA . TYR A 1 126 ? 5.278 -14.385 -4.087 1.00 74.75 126 TYR A CA 1
ATOM 1039 C C . TYR A 1 126 ? 5.062 -15.792 -3.515 1.00 74.75 126 TYR A C 1
ATOM 1041 O O . TYR A 1 126 ? 5.607 -16.115 -2.457 1.00 74.75 126 TYR A O 1
ATOM 1049 N N . PHE A 1 127 ? 4.301 -16.636 -4.220 1.00 81.06 127 PHE A N 1
ATOM 1050 C CA . PHE A 1 127 ? 4.046 -18.017 -3.814 1.00 81.06 127 PHE A CA 1
ATOM 1051 C C . PHE A 1 127 ? 5.351 -18.800 -3.616 1.00 81.06 127 PHE A C 1
ATOM 1053 O O . PHE A 1 127 ? 5.561 -19.359 -2.537 1.00 81.06 127 PHE A O 1
ATOM 1060 N N . GLU A 1 128 ? 6.247 -18.775 -4.605 1.00 87.25 128 GLU A N 1
ATOM 1061 C CA . GLU A 1 128 ? 7.537 -19.473 -4.559 1.00 87.25 128 GLU A CA 1
ATOM 1062 C C . GLU A 1 128 ? 8.438 -18.939 -3.436 1.00 87.25 128 GLU A C 1
ATOM 1064 O O . GLU A 1 128 ? 9.003 -19.709 -2.656 1.00 87.25 128 GLU A O 1
ATOM 1069 N N . SER A 1 129 ? 8.515 -17.613 -3.274 1.00 81.00 129 SER A N 1
ATOM 1070 C CA . SER A 1 129 ? 9.343 -16.979 -2.238 1.00 81.00 129 SER A CA 1
ATOM 1071 C C . SER A 1 129 ? 8.877 -17.351 -0.827 1.00 81.00 129 SER A C 1
ATOM 1073 O O . SER A 1 129 ? 9.685 -17.700 0.039 1.00 81.00 129 SER A O 1
ATOM 1075 N N . VAL A 1 130 ? 7.562 -17.328 -0.583 1.00 76.62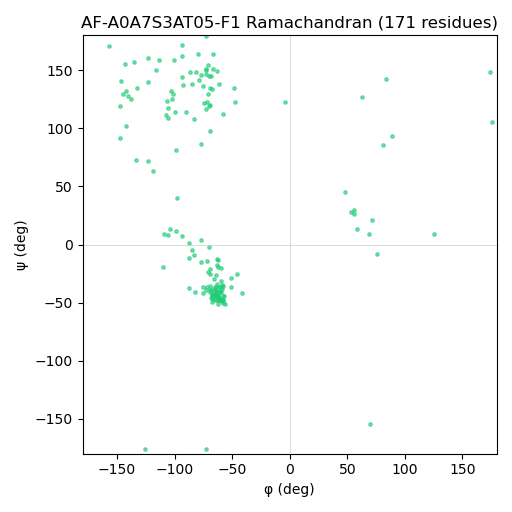 130 VAL A N 1
ATOM 1076 C CA . VAL A 1 130 ? 6.980 -17.722 0.708 1.00 76.62 130 VAL A CA 1
ATOM 1077 C C . VAL A 1 130 ? 7.131 -19.225 0.945 1.00 76.62 130 VAL A C 1
ATOM 1079 O O . VAL A 1 130 ? 7.404 -19.639 2.076 1.00 76.62 130 VAL A O 1
ATOM 1082 N N . ALA A 1 131 ? 6.970 -20.054 -0.089 1.00 86.94 131 ALA A N 1
ATOM 1083 C CA . ALA A 1 131 ? 7.190 -21.494 0.007 1.00 86.94 131 ALA A CA 1
ATOM 1084 C C . ALA A 1 131 ? 8.641 -21.807 0.410 1.00 86.94 131 ALA A C 1
ATOM 1086 O O . ALA A 1 131 ? 8.859 -22.562 1.363 1.00 86.94 131 ALA A O 1
ATOM 1087 N N . ALA A 1 132 ? 9.616 -21.161 -0.234 1.00 90.31 132 ALA A N 1
ATOM 1088 C CA . ALA A 1 132 ? 11.034 -21.296 0.082 1.00 90.31 132 ALA A CA 1
ATOM 1089 C C . ALA A 1 132 ? 11.357 -20.835 1.514 1.00 90.31 132 ALA A C 1
ATOM 1091 O O . ALA A 1 132 ? 11.984 -21.574 2.277 1.00 90.31 132 ALA A O 1
ATOM 1092 N N . ALA A 1 133 ? 10.863 -19.662 1.930 1.00 83.44 133 ALA A N 1
ATOM 1093 C CA . ALA A 1 133 ? 11.067 -19.151 3.287 1.00 83.44 133 ALA A CA 1
ATOM 1094 C C . ALA A 1 133 ? 10.480 -20.089 4.358 1.00 83.44 133 ALA A C 1
ATOM 1096 O O . ALA A 1 133 ? 11.111 -20.361 5.382 1.00 83.44 133 ALA A O 1
ATOM 1097 N N . ARG A 1 134 ? 9.287 -20.650 4.111 1.00 84.12 134 ARG A N 1
ATOM 1098 C CA . ARG A 1 134 ? 8.667 -21.645 5.001 1.00 84.12 134 ARG A CA 1
ATOM 1099 C C . ARG A 1 134 ? 9.479 -22.933 5.078 1.00 84.12 134 ARG A C 1
ATOM 1101 O O . ARG A 1 134 ? 9.599 -23.498 6.165 1.00 84.12 134 ARG A O 1
ATOM 1108 N N . ALA A 1 135 ? 10.013 -23.412 3.956 1.00 89.19 135 ALA A N 1
ATOM 1109 C CA . ALA A 1 135 ? 10.871 -24.592 3.934 1.00 89.19 135 ALA A CA 1
ATOM 1110 C C . ALA A 1 135 ? 12.150 -24.361 4.757 1.00 89.19 135 ALA A C 1
ATOM 1112 O O . ALA A 1 135 ? 12.488 -25.197 5.595 1.00 89.19 135 ALA A O 1
ATOM 1113 N N . ALA A 1 136 ? 12.788 -23.197 4.602 1.00 87.19 136 ALA A N 1
ATOM 1114 C CA . ALA A 1 136 ? 13.966 -22.810 5.375 1.00 87.19 136 ALA A CA 1
ATOM 1115 C C . ALA A 1 136 ? 13.681 -22.757 6.888 1.00 87.19 136 ALA A C 1
ATOM 1117 O O . ALA A 1 136 ? 14.388 -23.390 7.670 1.00 87.19 136 ALA A O 1
ATOM 1118 N N . ALA A 1 137 ? 12.590 -22.106 7.307 1.00 82.44 137 ALA A N 1
ATOM 1119 C CA . ALA A 1 137 ? 12.203 -22.035 8.720 1.00 82.44 137 ALA A CA 1
ATOM 1120 C C . ALA A 1 137 ? 11.922 -23.422 9.337 1.00 82.44 137 ALA A C 1
ATOM 1122 O O . ALA A 1 137 ? 12.252 -23.690 10.498 1.00 82.44 137 ALA A O 1
ATOM 1123 N N . ARG A 1 138 ? 11.330 -24.342 8.561 1.00 81.75 138 ARG A N 1
ATOM 1124 C CA . ARG A 1 138 ? 11.100 -25.733 8.992 1.00 81.75 138 ARG A CA 1
ATOM 1125 C C . ARG A 1 138 ? 12.403 -26.522 9.116 1.00 81.75 138 ARG A C 1
ATOM 1127 O O . ARG A 1 138 ? 12.545 -27.291 10.068 1.00 81.75 138 ARG A O 1
ATOM 1134 N N . ALA A 1 139 ? 13.339 -26.340 8.187 1.00 78.94 139 ALA A N 1
ATOM 1135 C CA . ALA A 1 139 ? 14.652 -26.977 8.241 1.00 78.94 139 ALA A CA 1
ATOM 1136 C C . ALA A 1 139 ? 15.438 -26.529 9.485 1.00 78.94 139 ALA A C 1
ATOM 1138 O O . ALA A 1 139 ? 15.959 -27.374 10.211 1.00 78.94 139 ALA A O 1
ATOM 1139 N N . ASP A 1 140 ? 15.412 -25.233 9.804 1.00 75.62 140 ASP A N 1
ATOM 1140 C CA . ASP A 1 140 ? 16.067 -24.662 10.989 1.00 75.62 140 ASP A CA 1
ATOM 1141 C C . ASP A 1 140 ? 15.435 -25.154 12.312 1.00 75.62 140 ASP A C 1
ATOM 1143 O O . ASP A 1 140 ? 16.108 -25.565 13.264 1.00 75.62 140 ASP A O 1
ATOM 1147 N N . THR A 1 141 ? 14.103 -25.271 12.343 1.00 68.25 141 THR A N 1
ATOM 1148 C CA . THR A 1 141 ? 13.379 -25.887 13.473 1.00 68.25 141 THR A CA 1
ATOM 1149 C C . THR A 1 141 ? 13.734 -27.373 13.648 1.00 68.25 141 THR A C 1
ATOM 1151 O O . THR A 1 141 ? 13.767 -27.896 14.763 1.00 68.25 141 THR A O 1
ATOM 1154 N N . THR A 1 142 ? 14.001 -28.083 12.551 1.00 63.91 142 THR A N 1
ATOM 1155 C CA . THR A 1 142 ? 14.365 -29.507 12.585 1.00 63.91 142 THR A CA 1
ATOM 1156 C C . THR A 1 142 ? 15.809 -29.692 13.054 1.00 63.91 142 THR A C 1
ATOM 1158 O O . THR A 1 142 ? 16.069 -30.542 13.906 1.00 63.91 142 THR A O 1
ATOM 1161 N N . ALA A 1 143 ? 16.728 -28.846 12.585 1.00 61.31 143 ALA A N 1
ATOM 1162 C CA . ALA A 1 143 ? 18.123 -28.826 13.020 1.00 61.31 143 ALA A CA 1
ATOM 1163 C C . ALA A 1 143 ? 18.257 -28.479 14.515 1.00 61.31 143 ALA A C 1
ATOM 1165 O O . ALA A 1 143 ? 18.955 -29.175 15.254 1.00 61.31 143 ALA A O 1
ATOM 1166 N N . SER A 1 144 ? 17.517 -27.477 15.000 1.00 60.91 144 SER A N 1
ATOM 1167 C CA . SER A 1 144 ? 17.504 -27.109 16.426 1.00 60.91 144 SER A CA 1
ATOM 1168 C C . SER A 1 144 ? 16.910 -28.193 17.339 1.00 60.91 144 SER A C 1
ATOM 1170 O O . SER A 1 144 ? 17.332 -28.328 18.489 1.00 60.91 144 SER A O 1
ATOM 1172 N N . ARG A 1 145 ? 15.970 -29.013 16.842 1.00 57.75 145 ARG A N 1
ATOM 1173 C CA . ARG A 1 145 ? 15.460 -30.193 17.566 1.00 57.75 145 ARG A CA 1
ATOM 1174 C C . ARG A 1 145 ? 16.442 -31.365 17.559 1.00 57.75 145 ARG A C 1
ATOM 1176 O O . ARG A 1 145 ? 16.543 -32.048 18.572 1.00 57.75 145 ARG A O 1
ATOM 1183 N N . ALA A 1 146 ? 17.174 -31.578 16.467 1.00 58.94 146 ALA A N 1
ATOM 1184 C CA . ALA A 1 146 ? 18.186 -32.632 16.362 1.00 58.94 146 ALA A CA 1
ATOM 1185 C C . ALA A 1 146 ? 19.446 -32.354 17.209 1.00 58.94 146 ALA A C 1
ATOM 1187 O O . ALA A 1 146 ? 20.139 -33.288 17.601 1.00 58.94 146 ALA A O 1
ATOM 1188 N N . GLY A 1 147 ? 19.729 -31.084 17.526 1.00 52.44 147 GLY A N 1
ATOM 1189 C CA . GLY A 1 147 ? 20.867 -30.666 18.354 1.00 52.44 147 GLY A CA 1
ATOM 1190 C C . GLY A 1 147 ? 20.646 -30.697 19.874 1.00 52.44 147 GLY A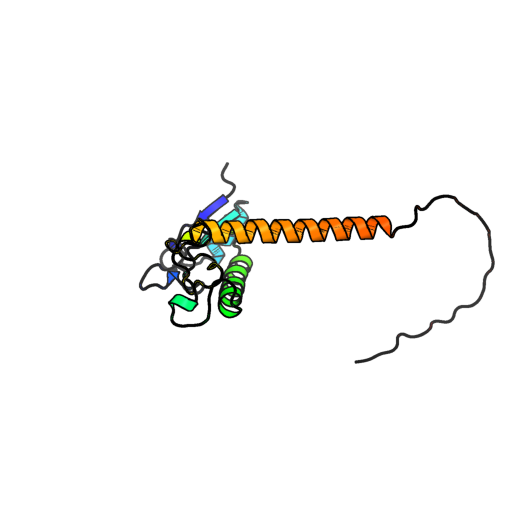 C 1
ATOM 1191 O O . GLY A 1 147 ? 21.588 -30.438 20.621 1.00 52.44 147 GLY A O 1
ATOM 1192 N N . LYS A 1 148 ? 19.436 -31.002 20.369 1.00 46.59 148 LYS A N 1
ATOM 1193 C CA . LYS A 1 148 ? 19.201 -31.188 21.812 1.00 46.59 148 LYS A CA 1
ATOM 1194 C C . LYS A 1 148 ? 19.423 -32.659 22.186 1.00 46.59 148 LYS A C 1
ATOM 1196 O O . LYS A 1 148 ? 18.621 -33.492 21.764 1.00 46.59 148 LYS A O 1
ATOM 1201 N N . PRO A 1 149 ? 20.442 -33.007 22.998 1.00 45.91 149 PRO A N 1
ATOM 1202 C CA . PRO A 1 149 ? 20.553 -34.364 23.512 1.00 45.91 149 PRO A CA 1
ATOM 1203 C C . PRO A 1 149 ? 19.321 -34.681 24.365 1.00 45.91 149 PRO A C 1
ATOM 1205 O O . PRO A 1 149 ? 18.846 -33.839 25.133 1.00 45.91 149 PRO A O 1
ATOM 1208 N N . ALA A 1 150 ? 18.786 -35.892 24.208 1.00 51.53 150 ALA A N 1
ATOM 1209 C CA . ALA A 1 150 ? 17.684 -36.385 25.019 1.00 51.53 150 ALA A CA 1
ATOM 1210 C C . ALA A 1 150 ? 18.100 -36.351 26.497 1.00 51.53 150 ALA A C 1
ATOM 1212 O O . ALA A 1 150 ? 18.993 -37.086 26.916 1.00 51.53 150 ALA A O 1
ATOM 1213 N N . ALA A 1 151 ? 17.476 -35.478 27.289 1.00 51.66 151 ALA A N 1
ATOM 1214 C CA . ALA A 1 151 ? 17.675 -35.453 28.729 1.00 51.66 151 ALA A CA 1
ATOM 1215 C C . ALA A 1 151 ? 17.049 -36.720 29.330 1.00 51.66 151 ALA A C 1
ATOM 1217 O O . ALA A 1 151 ? 15.838 -36.792 29.534 1.00 51.66 151 ALA A O 1
ATOM 1218 N N . GLY A 1 152 ? 17.881 -37.731 29.578 1.00 41.97 152 GLY A N 1
ATOM 1219 C CA . GLY A 1 152 ? 17.493 -38.988 30.202 1.00 41.97 152 GLY A CA 1
ATOM 1220 C C . GLY A 1 152 ? 18.578 -39.503 31.148 1.00 41.97 152 GLY A C 1
ATOM 1221 O O . GLY A 1 152 ? 19.737 -39.596 30.765 1.00 41.97 152 GLY A O 1
ATOM 1222 N N . ALA A 1 153 ? 18.137 -39.878 32.352 1.00 37.88 153 ALA A N 1
ATOM 1223 C CA . ALA A 1 153 ? 18.831 -40.635 33.403 1.00 37.88 153 ALA A CA 1
ATOM 1224 C C . ALA A 1 153 ? 19.811 -39.885 34.339 1.00 37.88 153 ALA A C 1
ATOM 1226 O O . ALA A 1 153 ? 21.025 -39.869 34.181 1.00 37.88 153 ALA A O 1
ATOM 1227 N N . VAL A 1 154 ? 19.197 -39.325 35.386 1.00 45.75 154 VAL A N 1
ATOM 1228 C CA . VAL A 1 154 ? 19.610 -39.234 36.801 1.00 45.75 154 VAL A CA 1
ATOM 1229 C C . VAL A 1 154 ? 20.909 -39.965 37.196 1.00 45.75 154 VAL A C 1
ATOM 1231 O O . VAL A 1 154 ? 20.982 -41.190 37.154 1.00 45.75 154 VAL A O 1
ATOM 1234 N N . GLY A 1 155 ? 21.858 -39.208 37.755 1.00 32.94 155 GLY A N 1
ATOM 1235 C CA . GLY A 1 155 ? 22.965 -39.703 38.577 1.00 32.94 155 GLY A CA 1
ATOM 1236 C C . GLY A 1 155 ? 23.239 -38.734 39.729 1.00 32.94 155 GLY A C 1
ATOM 1237 O O . GLY A 1 155 ? 23.819 -37.672 39.535 1.00 32.94 155 GLY A O 1
ATOM 1238 N N . SER A 1 156 ? 22.765 -39.086 40.924 1.00 41.12 156 SER A N 1
ATOM 1239 C CA . SER A 1 156 ? 23.009 -38.376 42.184 1.00 41.12 156 SER A CA 1
ATOM 1240 C C . SER A 1 156 ? 24.456 -38.572 42.640 1.00 41.12 156 SER A C 1
ATOM 1242 O O . SER A 1 156 ? 24.849 -39.710 42.884 1.00 41.12 156 SER A O 1
ATOM 1244 N N . VAL A 1 157 ? 25.215 -37.487 42.837 1.00 36.22 157 VAL A N 1
ATOM 1245 C CA . VAL A 1 157 ? 26.380 -37.466 43.741 1.00 36.22 157 VAL A CA 1
ATOM 1246 C C . VAL A 1 157 ? 26.417 -36.129 44.489 1.00 36.22 157 VAL A C 1
ATOM 1248 O O . VAL A 1 157 ? 26.327 -35.054 43.899 1.00 36.22 157 VAL A O 1
ATOM 1251 N N . ARG A 1 158 ? 26.507 -36.221 45.820 1.00 36.75 158 ARG A N 1
ATOM 1252 C CA . ARG A 1 158 ? 26.559 -35.115 46.784 1.00 36.75 158 ARG A CA 1
ATOM 1253 C C . ARG A 1 158 ? 27.967 -34.511 46.930 1.00 36.75 158 ARG A C 1
ATOM 1255 O O . ARG A 1 158 ? 28.951 -35.235 46.964 1.00 36.75 158 ARG A O 1
ATOM 1262 N N . SER A 1 159 ? 27.943 -33.203 47.207 1.00 39.94 159 SER A N 1
ATOM 1263 C CA . SER A 1 159 ? 28.803 -32.374 48.079 1.00 39.94 159 SER A CA 1
ATOM 1264 C C . SER A 1 159 ? 30.304 -32.208 47.805 1.00 39.94 159 SER A C 1
ATOM 1266 O O . SER A 1 159 ? 31.074 -33.158 47.867 1.00 39.94 159 SER A O 1
ATOM 1268 N N . GLY A 1 160 ? 30.715 -30.936 47.748 1.00 31.98 160 GLY A N 1
ATOM 1269 C CA . GLY A 1 160 ? 32.073 -30.470 48.032 1.00 31.98 160 GLY A CA 1
ATOM 1270 C C . GLY A 1 160 ? 32.206 -28.968 47.768 1.00 31.98 160 GLY A C 1
ATOM 1271 O O . GLY A 1 160 ? 32.203 -28.545 46.620 1.00 31.98 160 GLY A O 1
ATOM 1272 N N . SER A 1 161 ? 32.268 -28.155 48.824 1.00 37.53 161 SER A N 1
ATOM 1273 C CA . SER A 1 161 ? 32.481 -26.703 48.755 1.00 37.53 161 SER A CA 1
ATOM 1274 C C . SER A 1 161 ? 33.921 -26.349 48.389 1.00 37.53 161 SER A C 1
ATOM 1276 O O . SER A 1 161 ? 34.831 -26.998 48.897 1.00 37.53 161 SER A O 1
ATOM 1278 N N . THR A 1 162 ? 34.138 -25.251 47.662 1.00 37.94 162 THR A N 1
ATOM 1279 C CA . THR A 1 162 ? 34.972 -24.097 48.078 1.00 37.94 162 THR A CA 1
ATOM 1280 C C . THR A 1 162 ? 35.122 -23.092 46.929 1.00 37.94 162 THR A C 1
ATOM 1282 O O . THR A 1 162 ? 35.185 -23.469 45.767 1.00 37.94 162 THR A O 1
ATOM 1285 N N . GLY A 1 163 ? 35.235 -21.809 47.290 1.00 31.69 163 GLY A N 1
ATOM 1286 C CA . GLY A 1 163 ? 36.108 -20.864 46.586 1.00 31.69 163 GLY A CA 1
ATOM 1287 C C . GLY A 1 163 ? 35.503 -20.107 45.409 1.00 31.69 163 GLY A C 1
ATOM 1288 O O . GLY A 1 163 ? 35.570 -20.549 44.270 1.00 31.69 163 GLY A O 1
ATOM 1289 N N . GLY A 1 164 ? 34.978 -18.911 45.680 1.00 35.06 164 GLY A N 1
ATOM 1290 C CA . GLY A 1 164 ? 34.650 -17.951 44.633 1.00 35.06 164 GLY A CA 1
ATOM 1291 C C . GLY A 1 164 ? 35.891 -17.318 44.009 1.00 35.06 164 GLY A C 1
ATOM 1292 O O . GLY A 1 164 ? 36.874 -17.088 44.701 1.00 35.06 164 GLY A O 1
ATOM 1293 N N . VAL A 1 165 ? 35.780 -16.944 42.734 1.00 40.62 165 VAL A N 1
ATOM 1294 C CA . VAL A 1 165 ? 36.449 -15.782 42.136 1.00 40.62 165 VAL A CA 1
ATOM 1295 C C . VAL A 1 165 ? 35.509 -15.240 41.056 1.00 40.62 165 VAL A C 1
ATOM 1297 O O . VAL A 1 165 ? 35.154 -15.946 40.114 1.00 40.62 165 VAL A O 1
ATOM 1300 N N . ARG A 1 166 ? 35.075 -13.984 41.208 1.00 42.72 166 ARG A N 1
ATOM 1301 C CA . ARG A 1 166 ? 34.458 -13.202 40.129 1.00 42.72 166 ARG A CA 1
ATOM 1302 C C . ARG A 1 166 ? 35.552 -12.864 39.116 1.00 42.72 166 ARG A C 1
ATOM 1304 O O . ARG A 1 166 ? 36.498 -12.171 39.476 1.00 42.72 166 ARG A O 1
ATOM 1311 N N . ALA A 1 167 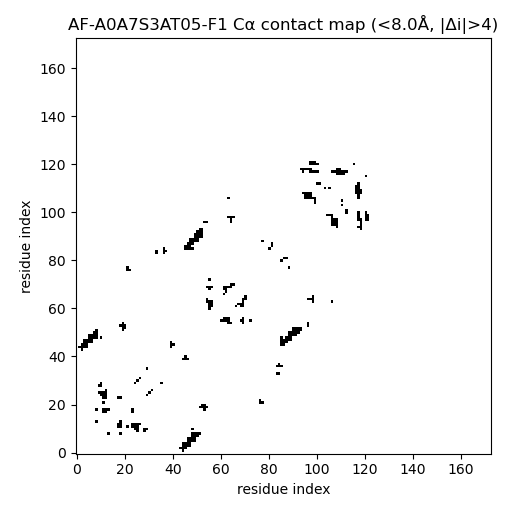? 35.399 -13.309 37.874 1.00 42.19 167 ALA A N 1
ATOM 1312 C CA . ALA A 1 167 ? 36.188 -12.817 36.750 1.00 42.19 167 ALA A CA 1
ATOM 1313 C C . ALA A 1 167 ? 35.351 -11.813 35.947 1.00 42.19 167 ALA A C 1
ATOM 1315 O O . ALA A 1 167 ? 34.181 -12.050 35.649 1.00 42.19 167 ALA A O 1
ATOM 1316 N N . ALA A 1 168 ? 35.967 -10.661 35.700 1.00 41.84 168 ALA A N 1
ATOM 1317 C CA . ALA A 1 168 ? 35.407 -9.476 35.078 1.00 41.84 168 ALA A CA 1
ATOM 1318 C C . ALA A 1 168 ? 35.048 -9.683 33.597 1.00 41.84 168 ALA A C 1
ATOM 1320 O O . ALA A 1 168 ? 35.692 -10.453 32.888 1.00 41.84 168 ALA A O 1
ATOM 1321 N N . LEU A 1 169 ? 34.038 -8.938 33.143 1.00 47.44 169 LEU A N 1
ATOM 1322 C CA . LEU A 1 169 ? 33.763 -8.713 31.725 1.00 47.44 169 LEU A CA 1
ATOM 1323 C C . LEU A 1 169 ? 34.877 -7.831 31.127 1.00 47.44 169 LEU A C 1
ATOM 1325 O O . LEU A 1 169 ? 35.217 -6.820 31.749 1.00 47.44 169 LEU A O 1
ATOM 1329 N N . PRO A 1 170 ? 35.428 -8.166 29.948 1.00 47.12 170 PRO A N 1
ATOM 1330 C CA . PRO A 1 170 ? 36.276 -7.247 29.202 1.00 47.12 170 PRO A CA 1
ATOM 1331 C C . PRO A 1 170 ? 35.412 -6.188 28.489 1.00 47.12 170 PRO A C 1
ATOM 1333 O O . PRO A 1 170 ? 34.295 -6.506 28.068 1.00 47.12 170 PRO A O 1
ATOM 1336 N N . PRO A 1 171 ? 35.895 -4.941 28.356 1.00 50.50 171 PRO A N 1
ATOM 1337 C CA . PRO A 1 171 ? 35.205 -3.905 27.606 1.00 50.50 171 PRO A CA 1
ATOM 1338 C C . PRO A 1 171 ? 35.688 -3.828 26.146 1.00 50.50 171 PRO A C 1
ATOM 1340 O O . PRO A 1 171 ? 36.724 -4.388 25.791 1.00 50.50 171 PRO A O 1
ATOM 1343 N N . GLU A 1 172 ? 34.947 -3.011 25.390 1.00 41.22 172 GLU A N 1
ATOM 1344 C CA . GLU A 1 172 ? 35.276 -2.404 24.087 1.00 41.22 172 GLU A CA 1
ATOM 1345 C C . GLU A 1 172 ? 35.013 -3.301 22.855 1.00 41.22 172 GLU A C 1
ATOM 1347 O O . GLU A 1 172 ? 35.162 -4.517 22.912 1.00 41.22 172 GLU A O 1
ATOM 1352 N N . GLN A 1 173 ? 34.540 -2.787 21.713 1.00 43.00 173 GLN A N 1
ATOM 1353 C CA . GLN A 1 173 ? 34.694 -1.460 21.095 1.00 43.00 173 GLN A CA 1
ATOM 1354 C C . GLN A 1 173 ? 33.428 -1.028 20.346 1.00 43.00 173 GLN A C 1
ATOM 1356 O O . GLN A 1 173 ? 32.732 -1.918 19.808 1.00 43.00 173 GLN A O 1
#

Foldseek 3Di:
DAAEDEDEQQQFDPPPNRSLALPGGNCVVCVDVLVVLVVCVVVNHAYEYERQHDAQVVVVHFDACPGPVRVVRCCVSVVVVVVSRHPYYHDPNCLCAADDDPPDRDRGQQDDDPNHTRSVVRVVVVVVVVVVVVVVVVVVVVVVVVPDPPPDDDDDDDDDDDDDDDDDDDDDD

Solvent-accessible surface area (backbone atoms only — not comparable to full-atom values): 10391 Å² total; per-residue (Å²): 138,81,58,66,52,76,37,57,64,70,61,25,30,71,62,96,65,35,42,52,48,78,90,32,60,19,49,88,84,43,75,51,55,58,62,51,35,52,56,33,52,78,66,70,32,42,36,32,44,45,36,59,73,50,60,42,38,83,68,85,40,77,33,56,76,86,28,71,52,28,45,48,55,50,52,54,41,53,50,53,44,37,76,58,57,42,71,49,74,40,87,40,68,50,42,66,56,17,47,52,55,91,97,45,95,56,36,47,37,84,46,71,56,96,93,33,38,19,41,56,42,32,55,50,54,51,52,53,53,53,51,51,52,51,50,51,55,51,52,54,55,49,51,61,58,71,70,53,78,81,91,75,83,91,80,92,80,85,88,82,89,81,84,90,78,91,78,82,83,84,82,88,133

Organism: NCBI:txid156174

Radius of gyration: 25.96 Å; Cα contacts (8 Å, |Δi|>4): 191; chains: 1; bounding box: 58×58×70 Å

pLDDT: mean 77.01, std 18.86, range [31.69, 97.88]

Sequence (173 aa):
PLDVWGLDMNWRNTSAGQDRFYDHPNTALFPNMSRWFAWLQNRSLRTYFNDHPFPVASRNAGGLQTSAEEVGFRWAGLSEWMERGLDFWWFDHNWAFSIPPPFVNTSNTSAKWDGLDNAAWGSHVYFESVAAARAAARADTTASRAGKPAAGAVGSVRSGSTGGVRAALPPEQ

Nearest PDB structures (foldseek):
  6clv-assembly3_C  TM=4.487E-01  e=5.268E-01  Staphylococcus aureus
  1ad4-assembly1_B  TM=4.484E-01  e=3.092E+00  Staphylococcus aureus
  1ad1-assembly1_B  TM=4.419E-01  e=2.896E+00  Staphylococcus aureus
  3op1-assembly1_B  TM=3.783E-01  e=8.265E+00  Streptococcus pneumoniae